Protein AF-A0A9E2FMW6-F1 (afdb_monomer)

Sequence (73 aa):
MTQPFRFCPQCAMPLELSFQGDRDRLACPAPRCGFVHWDNPTPVVAAIVEHEGQIILARNAAWPSAFYALITG

pLDDT: mean 94.06, std 7.98, range [47.72, 98.19]

Solvent-accessible surface area (backbone atoms only — not comparable to full-atom values): 4923 Å² total; per-residue (Å²): 133,82,78,79,84,58,46,31,94,87,78,63,47,62,44,42,80,38,83,54,99,89,45,76,30,46,24,38,79,54,94,85,69,74,49,63,61,79,79,74,79,83,82,74,50,78,46,89,46,78,55,98,94,40,73,56,72,40,59,64,91,90,50,63,91,90,52,66,40,64,46,68,90

Mean predicted aligned error: 5.27 Å

Nearest PDB structures (foldseek):
  3cng-assembly1_B  TM=7.426E-01  e=5.733E-03  Nitrosomonas europaea ATCC 19718
  6blp-assembly1_I  TM=3.792E-01  e=4.988E-01  Saccharomyces cerevisiae S288C
  8him-assembly1_I  TM=3.437E-01  e=2.684E+00  Brassica oleracea
  8hil-assembly1_I  TM=3.637E-01  e=5.127E+00  Brassica oleracea

Foldseek 3Di:
DDDDDQADPQPRHGFDFDQDDHGTFTFHPPPPPGDTPPVDDDDKDFDFDDDPNDTDWDDDPPDDPPDTDTDMD

Radius of gyration: 20.23 Å; Cα contacts (8 Å, |Δi|>4): 96; chains: 1; bounding box: 41×20×49 Å

Structure (mmCIF, N/CA/C/O backbone):
data_AF-A0A9E2FMW6-F1
#
_entry.id   AF-A0A9E2FMW6-F1
#
loop_
_atom_site.group_PDB
_atom_site.id
_atom_site.type_symbol
_atom_site.label_atom_id
_atom_site.label_alt_id
_atom_site.label_comp_id
_atom_site.label_asym_id
_atom_site.label_entity_id
_atom_site.label_seq_id
_atom_site.pdbx_PDB_ins_code
_atom_site.Cartn_x
_atom_site.Cartn_y
_atom_site.Cartn_z
_atom_site.occupancy
_atom_site.B_iso_or_equiv
_atom_site.auth_seq_id
_atom_site.auth_comp_id
_atom_site.auth_asym_id
_atom_site.auth_atom_id
_atom_site.pdbx_PDB_model_num
ATOM 1 N N . MET A 1 1 ? 7.569 3.898 2.313 1.00 47.72 1 MET A N 1
ATOM 2 C CA . MET A 1 1 ? 8.148 4.480 1.085 1.00 47.72 1 MET A CA 1
ATOM 3 C C . MET A 1 1 ? 8.638 3.335 0.220 1.00 47.72 1 MET A C 1
ATOM 5 O O . MET A 1 1 ? 9.631 2.708 0.568 1.00 47.72 1 MET A O 1
ATOM 9 N N . THR A 1 2 ? 7.892 2.983 -0.822 1.00 58.44 2 THR A N 1
ATOM 10 C CA . THR A 1 2 ? 8.272 1.912 -1.752 1.00 58.44 2 THR A CA 1
ATOM 11 C C . THR A 1 2 ? 9.397 2.441 -2.638 1.00 58.44 2 THR A C 1
ATOM 13 O O . THR A 1 2 ? 9.262 3.520 -3.210 1.00 58.44 2 THR A O 1
ATOM 16 N N . GLN A 1 3 ? 10.531 1.741 -2.715 1.00 71.31 3 GLN A N 1
ATOM 17 C CA . GLN A 1 3 ? 11.551 2.097 -3.704 1.00 71.31 3 GLN A CA 1
ATOM 18 C C . GLN A 1 3 ? 10.962 1.907 -5.112 1.00 71.31 3 GLN A C 1
ATOM 20 O O . GLN A 1 3 ? 10.267 0.912 -5.328 1.00 71.31 3 GLN A O 1
ATOM 25 N N . PRO A 1 4 ? 11.226 2.816 -6.068 1.00 81.94 4 PRO A N 1
ATOM 26 C CA . PRO A 1 4 ? 10.733 2.663 -7.432 1.00 81.94 4 PRO A CA 1
ATOM 27 C C . PRO A 1 4 ? 11.305 1.388 -8.067 1.00 81.94 4 PRO A C 1
ATOM 29 O O . PRO A 1 4 ? 12.479 1.057 -7.866 1.00 81.94 4 PRO A O 1
ATOM 32 N N . PHE A 1 5 ? 10.4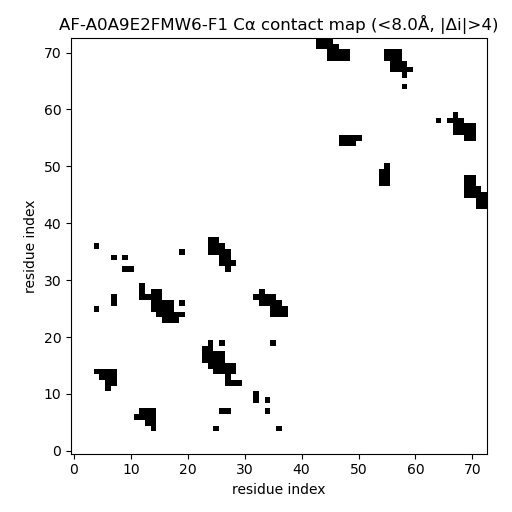83 0.669 -8.838 1.00 90.81 5 PHE A N 1
ATOM 33 C CA . PHE A 1 5 ? 10.926 -0.507 -9.588 1.00 90.81 5 PHE A CA 1
ATOM 34 C C . PHE A 1 5 ? 12.037 -0.110 -10.568 1.00 90.81 5 PHE A C 1
ATOM 36 O O . PHE A 1 5 ? 11.800 0.644 -11.505 1.00 90.81 5 PHE A O 1
ATOM 43 N N . ARG A 1 6 ? 13.255 -0.622 -10.359 1.00 94.94 6 ARG A N 1
ATOM 44 C CA . ARG A 1 6 ? 14.397 -0.424 -11.277 1.00 94.94 6 ARG A CA 1
ATOM 45 C C . ARG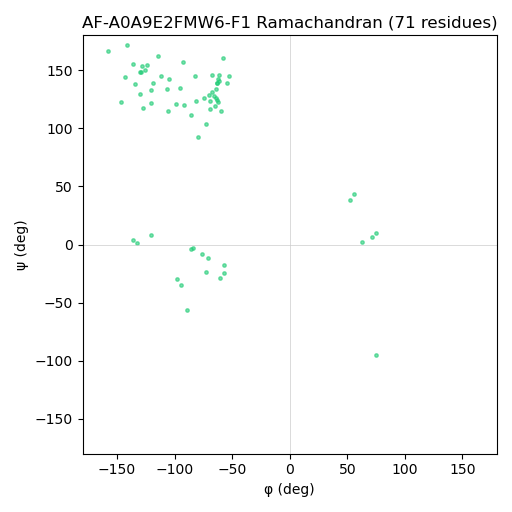 A 1 6 ? 14.604 -1.599 -12.232 1.00 94.94 6 ARG A C 1
ATOM 47 O O . ARG A 1 6 ? 15.081 -1.420 -13.345 1.00 94.94 6 ARG A O 1
ATOM 54 N N . PHE A 1 7 ? 14.230 -2.794 -11.788 1.00 96.44 7 PHE A N 1
ATOM 55 C CA . PHE A 1 7 ? 14.385 -4.042 -12.526 1.00 96.44 7 PHE A CA 1
ATOM 56 C C . PHE A 1 7 ? 13.041 -4.755 -12.619 1.00 96.44 7 PHE A C 1
ATOM 58 O O . PHE A 1 7 ? 12.194 -4.634 -11.729 1.00 96.44 7 PHE A O 1
ATOM 65 N N . CYS A 1 8 ? 12.851 -5.508 -13.695 1.00 96.06 8 CYS A N 1
ATOM 66 C CA . CYS A 1 8 ? 11.666 -6.315 -13.905 1.00 96.06 8 CYS A CA 1
ATOM 67 C C . CYS A 1 8 ? 11.571 -7.415 -12.831 1.00 96.06 8 CYS A C 1
ATOM 69 O O . CYS A 1 8 ? 12.500 -8.216 -12.713 1.00 96.06 8 CYS A O 1
ATOM 71 N N . PRO A 1 9 ? 10.448 -7.531 -12.098 1.00 95.25 9 PRO A N 1
ATOM 72 C CA . PRO A 1 9 ? 10.285 -8.565 -11.076 1.00 95.25 9 PRO A CA 1
ATOM 73 C C . PRO A 1 9 ? 10.129 -9.977 -11.660 1.00 95.25 9 PRO A C 1
ATOM 75 O O . PRO A 1 9 ? 10.194 -10.947 -10.915 1.00 95.25 9 PRO A O 1
ATOM 78 N N . GLN A 1 10 ? 9.911 -10.104 -12.973 1.00 96.50 10 GLN A N 1
ATOM 79 C CA . GLN A 1 10 ? 9.731 -11.393 -13.646 1.00 96.50 10 GLN A CA 1
ATOM 80 C C . GLN A 1 10 ? 11.032 -11.942 -14.249 1.00 96.50 10 GLN A C 1
ATOM 82 O O . GLN A 1 10 ? 11.228 -13.152 -14.253 1.00 96.50 10 GLN A O 1
ATOM 87 N N . CYS A 1 11 ? 11.923 -11.082 -14.762 1.00 96.31 11 CYS A N 1
ATOM 88 C CA . CYS A 1 11 ? 13.132 -11.522 -15.477 1.00 96.31 11 CYS A CA 1
ATOM 89 C C . CYS A 1 11 ? 14.424 -10.769 -15.114 1.00 96.31 11 CYS A C 1
ATOM 91 O O . CYS A 1 11 ? 15.455 -11.009 -15.735 1.00 96.31 11 CYS A O 1
ATOM 93 N N . ALA A 1 12 ? 14.380 -9.848 -14.146 1.00 96.06 12 ALA A N 1
ATOM 94 C CA . ALA A 1 12 ? 15.507 -9.038 -13.673 1.00 96.06 12 ALA A CA 1
ATOM 95 C C . ALA A 1 12 ? 16.161 -8.077 -14.692 1.00 96.06 12 ALA A C 1
ATOM 97 O O . ALA A 1 12 ? 17.095 -7.367 -14.321 1.00 96.06 12 ALA A O 1
ATOM 98 N N . MET A 1 13 ? 15.670 -7.972 -15.936 1.00 97.06 13 MET A N 1
ATOM 99 C CA . MET A 1 13 ? 16.135 -6.926 -16.860 1.00 97.06 13 MET A CA 1
ATOM 100 C C . MET A 1 13 ? 15.843 -5.519 -16.313 1.00 97.06 13 MET A C 1
ATOM 102 O O . MET A 1 13 ? 14.801 -5.330 -15.675 1.00 97.06 13 MET A O 1
ATOM 106 N N . PRO A 1 14 ? 16.705 -4.521 -16.580 1.00 97.62 14 PRO A N 1
ATOM 107 C CA . PRO A 1 14 ? 16.391 -3.120 -16.308 1.00 97.62 1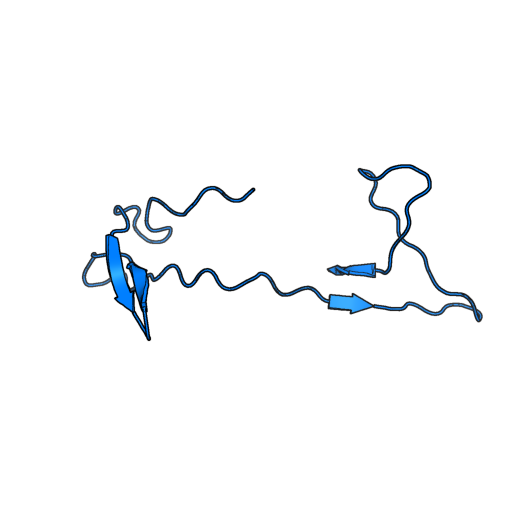4 PRO A CA 1
ATOM 108 C C . PRO A 1 14 ? 15.072 -2.715 -16.975 1.00 97.62 14 PRO A C 1
ATOM 110 O O . PRO A 1 14 ? 14.786 -3.137 -18.096 1.00 97.62 14 PRO A O 1
ATOM 113 N N . LEU A 1 15 ? 14.250 -1.936 -16.272 1.00 97.31 15 LEU A N 1
ATOM 114 C CA . LEU A 1 15 ? 13.045 -1.358 -16.868 1.00 97.31 15 LEU A C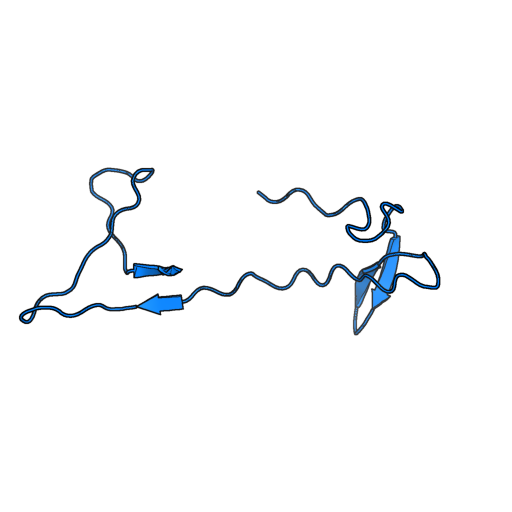A 1
ATOM 115 C C . LEU A 1 15 ? 13.399 -0.092 -17.646 1.00 97.31 15 LEU A C 1
ATOM 117 O O . LEU A 1 15 ? 14.250 0.687 -17.219 1.00 97.31 15 LEU A O 1
ATOM 121 N N . GLU A 1 16 ? 12.691 0.136 -18.744 1.00 97.44 16 GLU A N 1
ATOM 122 C CA . GLU A 1 16 ? 12.860 1.303 -19.611 1.00 97.44 16 GLU A CA 1
ATOM 123 C C . GLU A 1 16 ? 11.526 2.039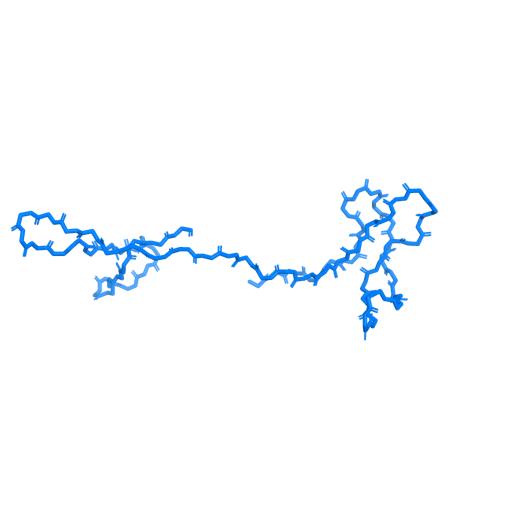 -19.760 1.00 97.44 16 GLU A C 1
ATOM 125 O O . GLU A 1 16 ? 10.459 1.446 -19.589 1.00 97.44 16 GLU A O 1
ATOM 130 N N . LEU A 1 17 ? 11.569 3.341 -20.052 1.00 96.88 17 LEU A N 1
ATOM 131 C CA . LEU A 1 17 ? 10.354 4.090 -20.369 1.00 96.88 17 LEU A CA 1
ATOM 132 C C . LEU A 1 17 ? 9.818 3.644 -21.730 1.00 96.88 17 LEU A C 1
ATOM 134 O O . LEU A 1 17 ? 10.543 3.627 -22.722 1.00 96.88 17 LEU A O 1
ATOM 138 N N . SER A 1 18 ? 8.538 3.298 -21.764 1.00 96.19 18 SER A N 1
ATOM 139 C CA . SER A 1 18 ? 7.820 2.919 -22.974 1.00 96.19 18 SER A CA 1
ATOM 140 C C . SER A 1 18 ? 6.392 3.450 -22.916 1.00 96.19 18 SER A C 1
ATOM 142 O O . SER A 1 18 ? 5.779 3.483 -21.843 1.00 96.19 18 SER A O 1
ATOM 144 N N . PHE A 1 19 ? 5.856 3.861 -24.064 1.00 96.94 19 PHE A N 1
ATOM 145 C CA . PHE A 1 19 ? 4.499 4.380 -24.167 1.00 96.94 19 PHE A CA 1
ATOM 146 C C . PHE A 1 19 ? 3.487 3.236 -24.014 1.00 96.94 19 PHE A C 1
ATOM 148 O O . PHE A 1 19 ? 3.284 2.441 -24.932 1.00 96.94 19 PHE A O 1
ATOM 155 N N . GLN A 1 20 ? 2.859 3.135 -22.839 1.00 95.56 20 GLN A N 1
ATOM 156 C CA . GLN A 1 20 ? 1.969 2.032 -22.473 1.00 95.56 20 GLN A CA 1
ATOM 157 C C . GLN A 1 20 ? 0.615 2.565 -21.984 1.00 95.56 20 GLN A C 1
ATOM 159 O O . GLN A 1 20 ? 0.517 3.237 -20.951 1.00 95.56 20 GLN A O 1
ATOM 164 N N . GLY A 1 21 ? -0.448 2.212 -22.712 1.00 91.06 21 GLY A N 1
ATOM 165 C CA . GLY A 1 21 ? -1.785 2.769 -22.509 1.00 91.06 21 GLY A CA 1
ATOM 166 C C . GLY A 1 21 ? -1.859 4.189 -23.066 1.00 91.06 21 GLY A C 1
ATOM 167 O O . GLY A 1 21 ? -2.092 4.372 -24.255 1.00 91.06 21 GLY A O 1
ATOM 168 N N . ASP A 1 22 ? -1.643 5.174 -22.201 1.00 95.00 22 ASP A N 1
ATOM 169 C CA . ASP A 1 22 ? -1.860 6.602 -22.457 1.00 95.00 22 ASP A CA 1
ATOM 170 C C . ASP A 1 22 ? -0.694 7.506 -22.016 1.00 95.00 22 ASP A C 1
ATOM 172 O O . ASP A 1 22 ? -0.777 8.729 -22.129 1.00 95.00 22 ASP A O 1
ATOM 176 N N . ARG A 1 23 ? 0.390 6.924 -21.490 1.00 95.56 23 ARG A N 1
ATOM 177 C CA . ARG A 1 23 ? 1.571 7.651 -21.005 1.00 95.56 23 ARG A CA 1
ATOM 178 C C . ARG A 1 23 ? 2.810 6.763 -20.985 1.00 95.56 23 ARG A C 1
ATOM 180 O O . ARG A 1 23 ? 2.705 5.536 -21.032 1.00 95.56 23 ARG A O 1
ATOM 187 N N . ASP A 1 24 ? 3.972 7.384 -20.826 1.00 96.75 24 ASP A N 1
ATOM 188 C CA . ASP A 1 24 ? 5.217 6.658 -20.593 1.00 96.75 24 ASP A CA 1
ATOM 189 C C . ASP A 1 24 ? 5.198 5.971 -19.225 1.00 96.75 24 ASP A C 1
ATOM 191 O O . ASP A 1 24 ? 4.854 6.564 -18.195 1.00 96.75 24 ASP A O 1
ATOM 195 N N . ARG A 1 25 ? 5.556 4.688 -19.220 1.00 95.94 25 ARG A N 1
ATOM 196 C CA . ARG A 1 25 ? 5.640 3.842 -18.025 1.00 95.94 25 ARG A CA 1
ATOM 197 C C . ARG A 1 25 ? 6.917 3.025 -18.078 1.00 95.94 25 ARG A C 1
ATOM 199 O O . ARG A 1 25 ? 7.433 2.732 -19.150 1.00 95.94 25 ARG A O 1
ATOM 206 N N . LEU A 1 26 ? 7.398 2.610 -16.912 1.00 96.88 26 LEU A N 1
ATOM 207 C CA . LEU A 1 26 ? 8.485 1.642 -16.832 1.00 96.88 26 LEU A CA 1
ATOM 208 C C . LEU A 1 26 ? 7.976 0.271 -17.296 1.00 96.88 26 LEU A C 1
ATOM 210 O O . L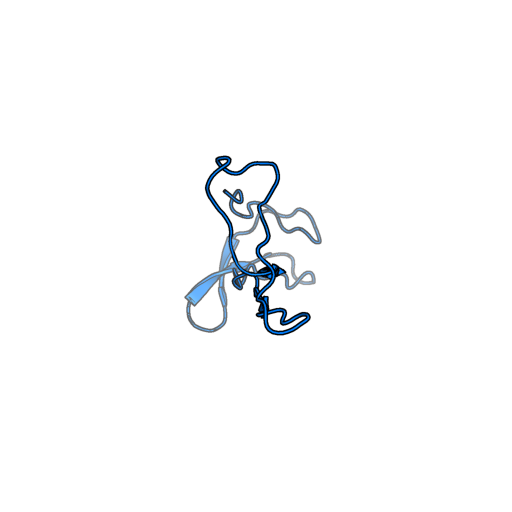EU A 1 26 ? 7.088 -0.311 -16.669 1.00 96.88 26 LEU A O 1
ATOM 214 N N . ALA A 1 27 ? 8.534 -0.240 -18.386 1.00 97.12 27 ALA A N 1
ATOM 215 C CA . ALA A 1 27 ? 8.188 -1.522 -18.982 1.00 97.12 27 ALA A CA 1
ATOM 216 C C . ALA A 1 27 ? 9.444 -2.369 -19.205 1.00 97.12 27 ALA A C 1
ATOM 218 O O . ALA A 1 27 ? 10.561 -1.859 -19.311 1.00 97.12 27 ALA A O 1
ATOM 219 N N . CYS A 1 28 ? 9.270 -3.687 -19.225 1.00 97.62 28 CYS A N 1
ATOM 220 C CA . CYS A 1 28 ? 10.367 -4.601 -19.498 1.00 97.62 28 CYS A CA 1
ATOM 221 C C . CYS A 1 28 ? 10.601 -4.710 -21.015 1.00 97.62 28 CYS A C 1
ATOM 223 O O . CYS A 1 28 ? 9.678 -5.118 -21.721 1.00 97.62 28 CYS A O 1
ATOM 225 N N . PRO A 1 29 ? 11.821 -4.435 -21.519 1.00 96.88 29 PRO A N 1
ATOM 226 C CA . PRO A 1 29 ? 12.117 -4.499 -22.952 1.00 96.88 29 PRO A CA 1
ATOM 227 C C . PRO A 1 29 ? 12.275 -5.938 -23.480 1.00 96.88 29 PRO A C 1
ATOM 229 O O . PRO A 1 29 ? 12.372 -6.151 -24.687 1.00 96.88 29 PRO A O 1
ATOM 232 N N . ALA A 1 30 ? 12.305 -6.950 -22.601 1.00 96.81 30 ALA A N 1
ATOM 233 C CA . ALA A 1 30 ? 12.436 -8.348 -23.004 1.00 96.81 30 ALA A CA 1
ATOM 234 C C . ALA A 1 30 ? 11.234 -8.788 -23.873 1.00 96.81 30 ALA A C 1
ATOM 236 O O . ALA A 1 30 ? 10.107 -8.803 -23.364 1.00 96.81 30 ALA A O 1
ATOM 237 N N . PRO A 1 31 ? 11.449 -9.273 -25.117 1.00 91.12 31 PRO A N 1
ATOM 238 C CA . PRO A 1 31 ? 10.372 -9.555 -26.078 1.00 91.12 31 PRO A CA 1
ATOM 239 C C . PRO A 1 31 ? 9.285 -10.542 -25.624 1.00 91.12 31 PRO A C 1
ATOM 241 O O . PRO A 1 31 ? 8.229 -10.613 -26.241 1.00 91.12 31 PRO A O 1
ATOM 244 N N . ARG A 1 32 ? 9.538 -11.346 -24.582 1.00 92.69 32 ARG A N 1
ATOM 245 C CA . ARG A 1 32 ? 8.604 -12.367 -24.069 1.00 92.69 32 ARG A CA 1
ATOM 246 C C . ARG A 1 32 ? 8.206 -12.170 -22.602 1.00 92.69 32 ARG A C 1
ATOM 248 O O . ARG A 1 32 ? 7.600 -13.066 -22.028 1.00 92.69 32 ARG A O 1
ATOM 255 N N . CYS A 1 33 ? 8.575 -11.047 -21.985 1.00 95.94 33 CYS A N 1
ATOM 256 C CA . CYS A 1 33 ? 8.240 -10.764 -20.587 1.00 95.94 33 CYS A CA 1
ATOM 257 C C . CYS A 1 33 ? 6.893 -10.041 -20.477 1.00 95.94 33 CYS A C 1
ATOM 259 O O . CYS A 1 33 ? 5.974 -10.525 -19.828 1.00 95.94 33 CYS A O 1
ATOM 261 N N . GLY A 1 34 ? 6.760 -8.893 -21.152 1.00 95.25 34 GLY A N 1
ATOM 262 C CA . GLY A 1 34 ? 5.512 -8.123 -21.175 1.00 95.25 34 GLY A CA 1
ATOM 263 C C . GLY A 1 34 ? 5.163 -7.410 -19.861 1.00 95.25 34 GLY A C 1
ATOM 264 O O . GLY A 1 34 ? 4.086 -6.827 -19.758 1.00 95.25 34 GLY A O 1
ATOM 265 N N . PHE A 1 35 ? 6.046 -7.425 -18.856 1.00 96.88 35 PHE A N 1
ATOM 266 C CA . PHE A 1 35 ? 5.826 -6.697 -17.608 1.00 96.88 35 PHE A CA 1
ATOM 267 C C . PHE A 1 35 ? 5.767 -5.179 -17.833 1.00 96.88 35 PHE A C 1
ATOM 269 O O . PHE A 1 35 ? 6.661 -4.597 -18.450 1.00 96.88 35 PHE A O 1
ATOM 276 N N . VAL A 1 36 ? 4.764 -4.533 -17.234 1.00 96.31 36 VAL A N 1
ATOM 277 C CA . VAL A 1 36 ? 4.599 -3.075 -17.182 1.00 96.31 36 VAL A CA 1
ATOM 278 C C . VAL A 1 36 ? 4.332 -2.668 -15.736 1.00 96.31 36 VAL A C 1
ATOM 280 O O . VAL A 1 36 ? 3.440 -3.215 -15.083 1.00 96.31 36 VAL A O 1
ATOM 283 N N . HIS A 1 37 ? 5.080 -1.689 -15.231 1.00 95.00 37 HIS A N 1
ATOM 284 C CA . HIS A 1 37 ? 4.834 -1.094 -13.923 1.00 95.00 37 HIS A CA 1
ATOM 285 C C . HIS A 1 37 ? 3.688 -0.080 -14.027 1.00 95.00 37 HIS A C 1
ATOM 287 O O . HIS A 1 37 ? 3.883 1.090 -14.360 1.00 95.00 37 HIS A O 1
ATOM 293 N N . TRP A 1 38 ? 2.468 -0.552 -13.770 1.00 93.56 38 TRP A N 1
ATOM 294 C CA . TRP A 1 38 ? 1.264 0.279 -13.826 1.00 93.56 38 TRP A CA 1
ATOM 295 C C . TRP A 1 38 ? 1.141 1.263 -12.661 1.00 93.56 38 TRP A C 1
ATOM 297 O O . TRP A 1 38 ? 0.496 2.297 -12.837 1.00 93.56 38 TRP A O 1
ATOM 307 N N . ASP A 1 39 ? 1.798 0.961 -11.534 1.00 89.62 39 ASP A N 1
ATOM 308 C CA . ASP A 1 39 ? 1.710 1.709 -10.274 1.00 89.62 39 ASP A CA 1
ATOM 309 C C . ASP A 1 39 ? 0.259 1.833 -9.780 1.00 89.62 39 ASP A C 1
ATOM 311 O O . ASP A 1 39 ? -0.221 2.900 -9.402 1.00 89.62 39 ASP A O 1
ATOM 315 N N . ASN A 1 40 ? -0.482 0.722 -9.859 1.00 88.94 40 ASN A N 1
ATOM 316 C CA . ASN A 1 40 ? -1.853 0.680 -9.369 1.00 88.94 40 ASN A CA 1
ATOM 317 C C . ASN A 1 40 ? -1.834 0.856 -7.845 1.00 88.94 40 ASN A C 1
ATOM 319 O O . ASN A 1 40 ? -1.119 0.110 -7.168 1.00 88.94 40 ASN A O 1
ATOM 323 N N . PRO A 1 41 ? -2.613 1.799 -7.291 1.00 89.06 41 PRO A N 1
ATOM 324 C CA . PRO A 1 41 ? -2.661 1.995 -5.853 1.00 89.06 41 PRO A CA 1
ATOM 325 C C . PRO A 1 41 ? -3.191 0.733 -5.170 1.00 89.06 41 PRO A C 1
ATOM 327 O O . PRO A 1 41 ? -4.109 0.081 -5.671 1.00 89.06 41 PRO A O 1
ATOM 330 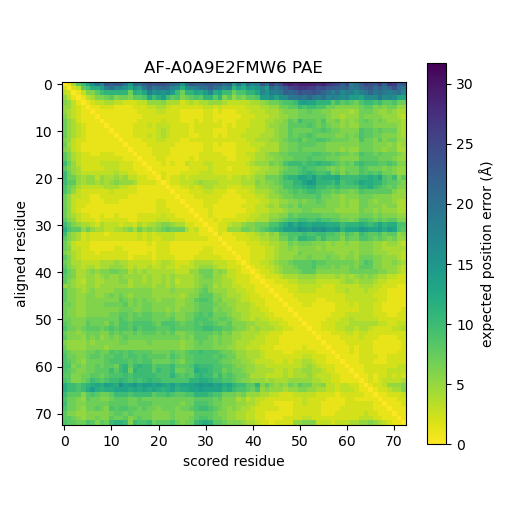N N . THR A 1 42 ? -2.629 0.403 -4.009 1.00 90.50 42 THR A N 1
ATOM 331 C CA . THR A 1 42 ? -3.138 -0.696 -3.186 1.00 90.50 42 THR A CA 1
ATOM 332 C C . THR A 1 42 ? -4.546 -0.341 -2.697 1.00 90.50 42 THR A C 1
ATOM 334 O O . THR A 1 42 ? -4.692 0.674 -2.009 1.00 90.50 42 THR A O 1
ATOM 337 N N . PRO A 1 43 ? -5.585 -1.127 -3.035 1.00 93.19 43 PRO A N 1
ATOM 338 C CA . PRO A 1 43 ? -6.921 -0.897 -2.502 1.00 93.19 43 PRO A CA 1
ATOM 339 C C . PRO A 1 43 ? -6.938 -1.181 -0.996 1.00 93.19 43 PRO A C 1
ATOM 341 O O . PRO A 1 43 ? -6.240 -2.078 -0.529 1.00 93.19 43 PRO A O 1
ATOM 344 N N . VAL A 1 44 ? -7.745 -0.424 -0.253 1.00 95.62 44 VAL A N 1
ATOM 345 C CA . VAL A 1 44 ? -7.940 -0.592 1.193 1.00 95.62 44 VAL A CA 1
ATOM 346 C C . VAL A 1 44 ? -9.432 -0.534 1.492 1.00 95.62 44 VAL A C 1
ATOM 348 O O . VAL A 1 44 ? -10.143 0.317 0.949 1.00 95.62 44 VAL A O 1
ATOM 351 N N . VAL A 1 45 ? -9.902 -1.420 2.365 1.00 96.75 45 VAL A N 1
ATOM 352 C CA . VAL A 1 45 ? -11.269 -1.425 2.894 1.00 96.75 45 VAL A CA 1
ATOM 353 C C . VAL A 1 45 ? -11.250 -0.913 4.330 1.00 96.75 45 VAL A C 1
ATOM 355 O O . VAL A 1 45 ? -10.342 -1.225 5.095 1.00 96.75 45 VAL A O 1
ATOM 358 N N . ALA A 1 46 ? -12.272 -0.145 4.710 1.00 97.38 46 ALA A N 1
ATOM 359 C CA . ALA A 1 46 ? -12.531 0.246 6.091 1.00 97.38 46 ALA A CA 1
ATOM 360 C C . ALA A 1 46 ? -13.918 -0.250 6.513 1.00 97.38 46 ALA A C 1
ATOM 362 O O . ALA A 1 46 ? -14.890 -0.070 5.779 1.00 97.38 46 ALA A O 1
ATOM 363 N N . ALA A 1 47 ? -14.009 -0.859 7.691 1.00 97.38 47 ALA A N 1
ATOM 364 C CA . ALA A 1 47 ? -15.243 -1.400 8.242 1.00 97.38 47 ALA A CA 1
ATOM 365 C C . ALA A 1 47 ? -15.607 -0.717 9.565 1.00 97.38 47 ALA A C 1
ATOM 367 O O . ALA A 1 47 ? -14.759 -0.498 10.433 1.00 97.38 47 ALA A O 1
ATOM 368 N N . ILE A 1 48 ? -16.899 -0.430 9.726 1.00 97.81 48 ILE A N 1
ATOM 369 C CA . ILE A 1 48 ? -17.503 -0.091 11.015 1.00 97.81 48 ILE A CA 1
ATOM 370 C C . ILE A 1 48 ? -18.007 -1.400 11.615 1.00 97.81 48 ILE A C 1
ATOM 372 O O . ILE A 1 48 ? -18.834 -2.077 11.010 1.00 97.81 48 ILE A O 1
ATOM 376 N N . VAL A 1 49 ? -17.492 -1.760 12.787 1.00 97.94 49 VAL A N 1
ATOM 377 C CA . VAL A 1 49 ? -17.910 -2.969 13.500 1.00 97.94 49 VAL A CA 1
ATOM 378 C C . VAL A 1 49 ? -18.783 -2.553 14.673 1.00 97.94 49 VAL A C 1
ATOM 380 O O . VAL A 1 49 ? -18.302 -1.886 15.589 1.00 97.94 49 VAL A O 1
ATOM 383 N N . GLU A 1 50 ? -20.054 -2.939 14.626 1.00 98.12 50 GLU A N 1
ATOM 384 C CA . GLU A 1 50 ? -21.012 -2.722 15.707 1.00 98.12 50 GLU A CA 1
ATOM 385 C C . GLU A 1 50 ? -21.099 -3.964 16.603 1.00 98.12 50 GLU A C 1
ATOM 387 O O . GLU A 1 50 ? -21.176 -5.094 16.116 1.00 98.12 50 GLU A O 1
ATOM 392 N N . HIS A 1 51 ? -21.088 -3.758 17.917 1.00 97.81 51 HIS A N 1
ATOM 393 C CA . HIS A 1 51 ? -21.251 -4.810 18.912 1.00 97.81 51 HIS A CA 1
ATOM 394 C C . HIS A 1 51 ? -21.987 -4.257 20.132 1.00 97.81 51 HIS A C 1
ATOM 396 O O . HIS A 1 51 ? -21.543 -3.276 20.720 1.00 97.81 51 HIS A O 1
ATOM 402 N N . GLU A 1 52 ? -23.123 -4.865 20.489 1.00 97.75 52 GLU A N 1
ATOM 403 C CA . GLU A 1 52 ? -23.939 -4.478 21.655 1.00 97.75 52 GLU A CA 1
ATOM 404 C C . GLU A 1 52 ? -24.295 -2.974 21.696 1.00 97.75 52 GLU A C 1
ATOM 406 O O . GLU A 1 52 ? -24.299 -2.337 22.746 1.00 97.75 52 GLU A O 1
ATOM 411 N N . GLY A 1 53 ? -24.585 -2.382 20.530 1.00 97.94 53 GLY A N 1
ATOM 412 C CA . GLY A 1 53 ? -24.894 -0.952 20.394 1.00 97.94 53 GLY A CA 1
ATOM 413 C C . GLY A 1 53 ? -23.677 -0.023 20.499 1.00 97.94 53 GLY A C 1
ATOM 414 O O . GLY A 1 53 ? -23.837 1.195 20.580 1.00 97.94 53 GLY A O 1
ATOM 415 N N . GLN A 1 54 ? -22.460 -0.574 20.503 1.00 98.19 54 GLN A N 1
ATOM 416 C CA . GLN A 1 54 ? -21.195 0.163 20.516 1.00 98.19 54 GLN A CA 1
ATOM 417 C C . GLN A 1 54 ? -20.407 -0.050 19.218 1.00 98.19 54 GLN A C 1
ATOM 419 O O . GLN A 1 54 ? -20.640 -1.007 18.486 1.00 98.19 54 GLN A O 1
ATOM 424 N N . ILE A 1 55 ? -19.435 0.829 18.945 1.00 97.94 55 ILE A N 1
ATOM 425 C CA . ILE A 1 55 ? -18.531 0.723 17.788 1.00 97.94 55 ILE A CA 1
ATOM 426 C C . ILE A 1 55 ? -17.140 0.295 18.249 1.00 97.94 55 ILE A C 1
ATOM 428 O O . ILE A 1 55 ? -16.575 0.882 19.176 1.00 97.94 55 ILE A O 1
ATOM 432 N N . ILE A 1 56 ? -16.554 -0.683 17.556 1.00 97.75 56 ILE A N 1
ATOM 433 C CA . ILE A 1 56 ? -15.208 -1.171 17.858 1.00 97.75 56 ILE A CA 1
ATOM 434 C C . ILE A 1 56 ? -14.131 -0.329 17.158 1.00 97.75 56 ILE A C 1
ATOM 436 O O . ILE A 1 56 ? -13.940 -0.363 15.944 1.00 97.75 56 ILE A O 1
ATOM 440 N N . LEU A 1 57 ? -13.411 0.383 18.022 1.00 97.62 57 LEU A N 1
ATOM 441 C CA . LEU A 1 57 ? -12.081 0.981 17.925 1.00 97.62 57 LEU A CA 1
ATOM 442 C C . LEU A 1 57 ? -10.890 0.024 17.729 1.00 97.62 57 LEU A C 1
ATOM 444 O O . LEU A 1 57 ? -10.681 -0.784 18.631 1.00 97.62 57 LEU A O 1
ATOM 448 N N . ALA A 1 58 ? -10.033 0.140 16.706 1.00 96.44 58 ALA A N 1
ATOM 449 C CA . ALA A 1 58 ? -8.702 -0.491 16.741 1.00 96.44 58 ALA A CA 1
ATOM 450 C C . ALA A 1 58 ? -7.567 0.530 16.828 1.00 96.44 58 ALA A C 1
ATOM 452 O O . ALA A 1 58 ? -7.604 1.601 16.226 1.00 96.44 58 ALA A O 1
ATOM 453 N N . ARG A 1 59 ? -6.511 0.164 17.556 1.00 96.94 59 ARG A N 1
ATOM 454 C CA . ARG A 1 59 ? -5.243 0.895 17.584 1.00 96.94 59 ARG A CA 1
ATOM 455 C C . ARG A 1 59 ? -4.137 -0.034 17.124 1.00 96.94 59 ARG A C 1
ATOM 457 O O . ARG A 1 59 ? -3.897 -1.069 17.744 1.00 96.94 59 ARG A O 1
ATOM 464 N N . ASN A 1 60 ? -3.435 0.359 16.067 1.00 96.00 60 ASN A N 1
ATOM 465 C CA . ASN A 1 60 ? -2.220 -0.337 15.673 1.00 96.00 60 ASN A CA 1
ATOM 466 C C . ASN A 1 60 ? -1.162 -0.205 16.785 1.00 96.00 60 ASN A C 1
ATOM 468 O O . ASN A 1 60 ? -0.989 0.872 17.352 1.00 96.00 60 ASN A O 1
ATOM 472 N N . ALA A 1 61 ? -0.431 -1.281 17.082 1.00 95.62 61 ALA A N 1
ATOM 473 C CA . ALA A 1 61 ? 0.593 -1.294 18.129 1.00 95.62 61 ALA A CA 1
ATOM 474 C C . ALA A 1 61 ? 1.699 -0.234 17.937 1.00 95.62 61 ALA A C 1
ATOM 476 O O . ALA A 1 61 ? 2.315 0.181 18.914 1.00 95.62 61 ALA A O 1
ATOM 477 N N . ALA A 1 62 ? 1.934 0.221 16.702 1.00 96.94 62 ALA A N 1
ATOM 478 C CA . ALA A 1 62 ? 2.917 1.253 16.380 1.00 96.94 62 ALA A CA 1
ATOM 479 C C . ALA A 1 62 ? 2.402 2.700 16.548 1.00 96.94 62 ALA A C 1
ATOM 481 O O . ALA A 1 62 ? 3.155 3.643 16.305 1.00 96.94 62 ALA A O 1
ATOM 482 N N . TRP A 1 63 ? 1.130 2.910 16.899 1.00 96.44 63 TRP A N 1
ATOM 483 C CA . TRP A 1 63 ? 0.527 4.245 16.982 1.00 96.44 63 TRP A CA 1
ATOM 484 C C . TRP A 1 63 ? 0.611 4.859 18.387 1.00 96.44 63 TRP A C 1
ATOM 486 O O . TRP A 1 63 ? 0.689 4.127 19.378 1.00 96.44 63 TRP A O 1
ATOM 496 N N . PRO A 1 64 ? 0.542 6.204 18.505 1.00 96.56 64 PRO A N 1
ATOM 497 C CA . PRO A 1 64 ? 0.392 6.872 19.793 1.00 96.56 64 PRO A CA 1
ATOM 498 C C . PRO A 1 64 ? -0.791 6.311 20.585 1.00 96.56 64 PRO A C 1
ATOM 500 O O . PRO A 1 64 ? -1.833 5.972 20.022 1.00 96.56 64 PRO A O 1
ATOM 503 N N . SER A 1 65 ? -0.657 6.252 21.910 1.00 93.44 65 SER A N 1
ATOM 504 C CA . SER A 1 65 ? -1.600 5.523 22.763 1.00 93.44 65 SER A CA 1
ATOM 505 C C . SER A 1 65 ? -3.046 6.034 22.694 1.00 93.44 65 SER A C 1
ATOM 507 O O . SER A 1 65 ? -3.977 5.251 22.876 1.00 93.44 65 SER A O 1
ATOM 509 N N . ALA A 1 66 ? -3.245 7.318 22.404 1.00 94.00 66 ALA A N 1
ATOM 510 C CA . ALA A 1 66 ? -4.563 7.939 22.315 1.00 94.00 66 ALA A CA 1
ATOM 511 C C . ALA A 1 66 ? -5.237 7.805 20.934 1.00 94.00 66 ALA A C 1
ATOM 513 O O . ALA A 1 66 ? -6.370 8.251 20.777 1.00 94.00 66 ALA A O 1
ATOM 514 N N . PHE A 1 67 ? -4.569 7.226 19.931 1.00 97.12 67 PHE A N 1
ATOM 515 C CA . PHE A 1 67 ? -5.090 7.190 18.565 1.00 97.12 67 PHE A CA 1
ATOM 516 C C . PHE A 1 67 ? -5.762 5.850 18.246 1.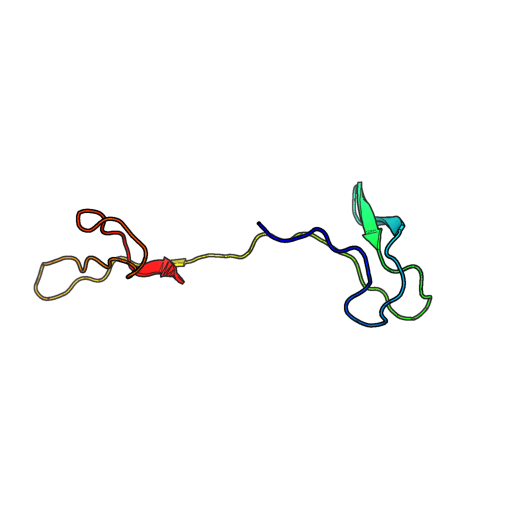00 97.12 67 PHE A C 1
ATOM 518 O O . PHE A 1 67 ? -5.121 4.803 18.301 1.00 97.12 67 PHE A O 1
ATOM 525 N N . TYR A 1 68 ? -7.044 5.891 17.884 1.00 97.25 68 TYR A N 1
ATOM 526 C CA . TYR A 1 68 ? -7.833 4.734 17.459 1.00 97.25 68 TYR A CA 1
ATOM 527 C C . TYR A 1 68 ? -8.528 5.041 16.128 1.00 97.25 68 TYR A C 1
ATOM 529 O O . TYR A 1 68 ? -8.887 6.188 15.866 1.00 97.25 68 TYR A O 1
ATOM 537 N N . ALA A 1 69 ? -8.727 4.022 15.297 1.00 97.00 69 ALA A N 1
ATOM 538 C CA . ALA A 1 69 ? -9.354 4.131 13.985 1.00 97.00 69 ALA A CA 1
ATOM 539 C C . ALA A 1 69 ? -10.269 2.931 13.701 1.00 97.00 69 ALA A C 1
ATOM 541 O O . ALA A 1 69 ? -10.291 1.953 14.450 1.00 97.00 69 ALA A O 1
ATOM 542 N N . LEU A 1 70 ? -11.019 3.013 12.601 1.00 97.62 70 LEU A N 1
ATOM 543 C CA . LEU A 1 70 ? -11.804 1.896 12.078 1.00 97.62 70 LEU A CA 1
ATOM 544 C C . LEU A 1 70 ? -10.922 0.679 11.778 1.00 97.62 70 LEU A C 1
ATOM 546 O O . LEU A 1 70 ? -9.710 0.796 11.586 1.00 97.62 70 LEU A O 1
ATOM 550 N N . ILE A 1 71 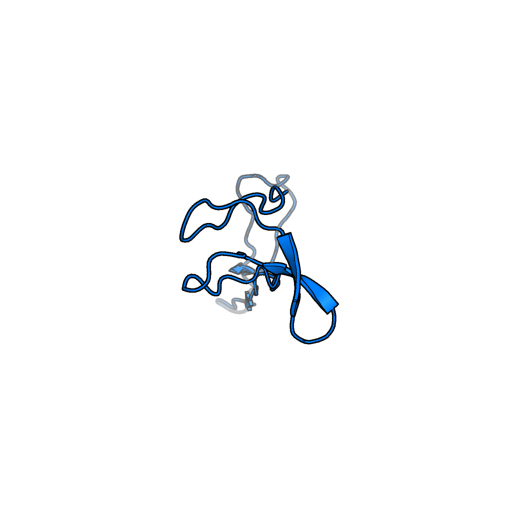? -11.551 -0.491 11.685 1.00 97.00 71 ILE A N 1
ATOM 551 C CA . ILE A 1 71 ? -10.873 -1.694 11.206 1.00 97.00 71 ILE A CA 1
ATOM 552 C C . ILE A 1 71 ? -10.591 -1.515 9.714 1.00 97.00 71 ILE A C 1
ATOM 554 O O . ILE A 1 71 ? -11.519 -1.276 8.943 1.00 97.00 71 ILE A O 1
ATOM 558 N N . THR A 1 72 ? -9.328 -1.625 9.304 1.00 95.50 72 THR A N 1
ATOM 559 C CA . THR A 1 72 ? -8.911 -1.473 7.901 1.00 95.50 72 THR A CA 1
ATOM 560 C C . THR A 1 72 ? -8.031 -2.630 7.439 1.00 95.50 72 THR A C 1
ATOM 562 O O . THR A 1 72 ? -7.242 -3.130 8.245 1.00 95.50 72 THR A O 1
ATOM 565 N N . GLY A 1 73 ? -8.105 -3.000 6.157 1.00 91.69 73 GLY A N 1
ATOM 566 C CA . GLY A 1 73 ? -7.282 -4.048 5.539 1.00 91.69 73 GLY A CA 1
ATOM 567 C C . GLY A 1 73 ? -7.213 -3.961 4.024 1.00 91.69 73 GLY A C 1
ATOM 568 O O . GLY A 1 73 ? -8.041 -3.228 3.437 1.00 91.69 73 GLY A O 1
#

Secondary structure (DSSP, 8-state):
-PPP--B-TTT-PBPEEEEETTEEEEE---TTT--B---PPPP--EE--EETTEE--B--TTS-TT--B-EE-